Protein AF-0000000085117318 (afdb_homodimer)

Foldseek 3Di:
DPPPPPPPDDPDDDDDDFDVVVQVVCQVQAQFWKWWQFPVGIATAGFPDGDRFWTWGDGDPDIDTGGPVGTPDMDGDD/DPDPPPPPPDPDDDDDDFPVVVQVVCQVQAQFWKWWQFPVGIATAGFPDTDRFWTWGDGDPDIDTGGPVGTPDMDGDD

Structure (mmCIF, N/CA/C/O backbone):
data_AF-0000000085117318-model_v1
#
loop_
_entity.id
_entity.type
_entity.pdbx_description
1 polymer 'Hypothetical conserved protein'
#
loop_
_atom_site.group_PDB
_atom_site.id
_atom_site.type_symbol
_atom_site.label_atom_id
_atom_site.label_alt_id
_atom_site.label_comp_id
_atom_site.label_asym_id
_atom_site.label_entity_id
_atom_site.label_seq_id
_atom_site.pdbx_PDB_ins_code
_atom_site.Cartn_x
_atom_site.Cartn_y
_atom_site.Cartn_z
_atom_site.occupancy
_atom_site.B_iso_or_equiv
_atom_site.auth_seq_id
_atom_site.auth_comp_id
_atom_site.auth_asym_id
_atom_site.auth_atom_id
_atom_site.pdbx_PDB_model_num
ATOM 1 N N . MET A 1 1 ? 18.844 34.125 45.031 1 40.81 1 MET A N 1
ATOM 2 C CA . MET A 1 1 ? 17.516 33.75 44.562 1 40.81 1 MET A CA 1
ATOM 3 C C . MET A 1 1 ? 17.609 32.719 43.438 1 40.81 1 MET A C 1
ATOM 5 O O . MET A 1 1 ? 18.188 33 42.375 1 40.81 1 MET A O 1
ATOM 9 N N . ASN A 1 2 ? 17.594 31.438 43.656 1 54.59 2 ASN A N 1
ATOM 10 C CA . ASN A 1 2 ? 17.625 30.281 42.781 1 54.59 2 ASN A CA 1
ATOM 11 C C . ASN A 1 2 ? 16.438 30.281 41.812 1 54.59 2 ASN A C 1
ATOM 13 O O . ASN A 1 2 ? 15.289 30.203 42.25 1 54.59 2 ASN A O 1
ATOM 17 N N . GLN A 1 3 ? 16.438 30.984 40.75 1 59.19 3 GLN A N 1
ATOM 18 C CA . GLN A 1 3 ? 15.391 30.828 39.75 1 59.19 3 GLN A CA 1
ATOM 19 C C . GLN A 1 3 ? 15.086 29.359 39.5 1 59.19 3 GLN A C 1
ATOM 21 O O . GLN A 1 3 ? 16 28.562 39.281 1 59.19 3 GLN A O 1
ATOM 26 N N . PRO A 1 4 ? 13.836 28.859 39.812 1 60.25 4 PRO A N 1
ATOM 27 C CA . PRO A 1 4 ? 13.492 27.484 39.438 1 60.25 4 PRO A CA 1
ATOM 28 C C . PRO A 1 4 ? 13.656 27.203 37.938 1 60.25 4 PRO A C 1
ATOM 30 O O . PRO A 1 4 ? 13.367 28.078 37.125 1 60.25 4 PRO A O 1
ATOM 33 N N . TYR A 1 5 ? 14.594 26.375 37.562 1 61.94 5 TYR A N 1
ATOM 34 C CA . TYR A 1 5 ? 14.648 25.844 36.219 1 61.94 5 TYR A CA 1
ATOM 35 C C . TYR A 1 5 ? 13.281 25.344 35.75 1 61.94 5 TYR A C 1
ATOM 37 O O . TYR A 1 5 ? 12.727 24.422 36.344 1 61.94 5 TYR A O 1
ATOM 45 N N . ALA A 1 6 ? 12.352 26.156 35.438 1 61.34 6 ALA A N 1
ATOM 46 C CA . ALA A 1 6 ? 11.141 25.688 34.781 1 61.34 6 ALA A CA 1
ATOM 47 C C . ALA A 1 6 ? 11.461 24.625 33.75 1 61.34 6 ALA A C 1
ATOM 49 O O . ALA A 1 6 ? 12.266 24.844 32.844 1 61.34 6 ALA A O 1
ATOM 50 N N . SER A 1 7 ? 11.414 23.344 34.062 1 67.19 7 SER A N 1
ATOM 51 C CA . SER A 1 7 ? 11.5 22.266 33.094 1 67.19 7 SER A CA 1
ATOM 52 C C . SER A 1 7 ? 10.531 22.484 31.938 1 67.19 7 SER A C 1
ATOM 54 O O . SER A 1 7 ? 9.312 22.516 32.156 1 67.19 7 SER A O 1
ATOM 56 N N . HIS A 1 8 ? 10.938 23.25 30.984 1 66.12 8 HIS A N 1
ATOM 57 C CA . HIS A 1 8 ? 10.086 23.406 29.812 1 66.12 8 HIS A CA 1
ATOM 58 C C . HIS A 1 8 ? 9.727 22.062 29.203 1 66.12 8 HIS A C 1
ATOM 60 O O . HIS A 1 8 ? 10.609 21.297 28.812 1 66.12 8 HIS A O 1
ATOM 66 N N . ALA A 1 9 ? 8.727 21.484 29.625 1 73.44 9 ALA A N 1
ATOM 67 C CA . ALA A 1 9 ? 8.234 20.266 28.984 1 73.44 9 ALA A CA 1
ATOM 68 C C . ALA A 1 9 ? 8.141 20.438 27.469 1 73.44 9 ALA A C 1
ATOM 70 O O . ALA A 1 9 ? 7.594 21.438 26.984 1 73.44 9 ALA A O 1
ATOM 71 N N . SER A 1 10 ? 9.055 19.875 26.719 1 75.81 10 SER A N 1
ATOM 72 C CA . SER A 1 10 ? 8.969 19.875 25.266 1 75.81 10 SER A CA 1
ATOM 73 C C . SER A 1 10 ? 7.605 19.375 24.797 1 75.81 10 SER A C 1
ATOM 75 O O . SER A 1 10 ? 7.023 18.469 25.391 1 75.81 10 SER A O 1
ATOM 77 N N . PRO A 1 11 ? 6.988 20.062 24 1 78.75 11 PRO A N 1
ATOM 78 C CA . PRO A 1 11 ? 5.699 19.594 23.469 1 78.75 11 PRO A CA 1
ATOM 79 C C . PRO A 1 11 ? 5.766 18.172 22.922 1 78.75 11 PRO A C 1
ATOM 81 O O . PRO A 1 11 ? 6.84 17.719 22.516 1 78.75 11 PRO A O 1
ATOM 84 N N . PRO A 1 12 ? 4.789 17.406 23.047 1 79.81 12 PRO A N 1
ATOM 85 C CA . PRO A 1 12 ? 4.762 16.047 22.5 1 79.81 12 PRO A CA 1
ATOM 86 C C . PRO A 1 12 ? 5.164 16 21.031 1 79.81 12 PRO A C 1
ATOM 88 O O . PRO A 1 12 ? 4.832 16.922 20.266 1 79.81 12 PRO A O 1
ATOM 91 N N . GLN A 1 13 ? 5.957 15.125 20.609 1 83.88 13 GLN A N 1
ATOM 92 C CA . GLN A 1 13 ? 6.348 14.875 19.219 1 83.88 13 GLN A CA 1
ATOM 93 C C . GLN A 1 13 ? 5.277 14.078 18.484 1 83.88 13 GLN A C 1
ATOM 95 O O . GLN A 1 13 ? 4.773 13.078 19 1 83.88 13 GLN A O 1
ATOM 100 N N . LEU A 1 14 ? 4.785 14.57 17.391 1 87.19 14 LEU A N 1
ATOM 101 C CA . LEU A 1 14 ? 3.873 13.836 16.516 1 87.19 14 LEU A CA 1
ATOM 102 C C . LEU A 1 14 ? 4.633 12.844 15.641 1 87.19 14 LEU A C 1
ATOM 104 O O . LEU A 1 14 ? 5.605 13.219 14.977 1 87.19 14 LEU A O 1
ATOM 108 N N . ILE A 1 15 ? 4.277 11.547 15.734 1 86.44 15 ILE A N 1
ATOM 109 C CA . ILE A 1 15 ? 4.867 10.484 14.93 1 86.44 15 ILE A CA 1
ATOM 110 C C . ILE A 1 15 ? 3.793 9.836 14.062 1 86.44 15 ILE A C 1
ATOM 112 O O . ILE A 1 15 ? 2.688 9.555 14.531 1 86.44 15 ILE A O 1
ATOM 116 N N . ALA A 1 16 ? 4.129 9.766 12.797 1 86.06 16 ALA A N 1
ATOM 117 C CA . ALA A 1 16 ? 3.229 9.07 11.883 1 86.06 16 ALA A CA 1
ATOM 118 C C . ALA A 1 16 ? 3.893 7.824 11.297 1 86.06 16 ALA A C 1
ATOM 120 O O . ALA A 1 16 ? 5.047 7.871 10.867 1 86.06 16 ALA A O 1
ATOM 121 N N . LEU A 1 17 ? 3.154 6.707 11.414 1 88.31 17 LEU A N 1
ATOM 122 C CA . LEU A 1 17 ? 3.592 5.508 10.703 1 88.31 17 LEU A CA 1
ATOM 123 C C . LEU A 1 17 ? 3.252 5.594 9.219 1 88.31 17 LEU A C 1
ATOM 125 O O . LEU A 1 17 ? 2.098 5.836 8.859 1 88.31 17 LEU A O 1
ATOM 129 N N . VAL A 1 18 ? 4.277 5.477 8.492 1 93.94 18 VAL A N 1
ATOM 130 C CA . VAL A 1 18 ? 4.043 5.676 7.062 1 93.94 18 VAL A CA 1
ATOM 131 C C . VAL A 1 18 ? 4.59 4.484 6.277 1 93.94 18 VAL A C 1
ATOM 133 O O . VAL A 1 18 ? 5.449 3.75 6.77 1 93.94 18 VAL A O 1
ATOM 136 N N . ASP A 1 19 ? 3.996 4.254 5.133 1 96.56 19 ASP A N 1
ATOM 137 C CA . ASP A 1 19 ? 4.516 3.381 4.086 1 96.56 19 ASP A CA 1
ATOM 138 C C . ASP A 1 19 ? 5.066 4.195 2.916 1 96.56 19 ASP A C 1
ATOM 140 O O . ASP A 1 19 ? 4.328 4.527 1.984 1 96.56 19 ASP A O 1
ATOM 144 N N . PRO A 1 20 ? 6.379 4.492 3.018 1 96.44 20 PRO A N 1
ATOM 145 C CA . PRO A 1 20 ? 6.898 5.496 2.084 1 96.44 20 PRO A CA 1
ATOM 146 C C . PRO A 1 20 ? 6.809 5.047 0.627 1 96.44 20 PRO A C 1
ATOM 148 O O . PRO A 1 20 ? 6.578 5.875 -0.262 1 96.44 20 PRO A O 1
ATOM 151 N N . TYR A 1 21 ? 7.039 3.816 0.369 1 97.5 21 TYR A N 1
ATOM 152 C CA . TYR A 1 21 ? 7.012 3.363 -1.018 1 97.5 21 TYR A CA 1
ATOM 153 C C . TYR A 1 21 ? 5.582 3.264 -1.53 1 97.5 21 TYR A C 1
ATOM 155 O O . TYR A 1 21 ? 5.316 3.523 -2.707 1 97.5 21 TYR A O 1
ATOM 163 N N . VAL A 1 22 ? 4.633 2.854 -0.671 1 97.94 22 VAL A N 1
ATOM 164 C CA . VAL A 1 22 ? 3.221 2.9 -1.03 1 97.94 22 VAL A CA 1
ATOM 165 C C . VAL A 1 22 ? 2.824 4.332 -1.384 1 97.94 22 VAL A C 1
ATOM 167 O O . VAL A 1 22 ? 2.201 4.574 -2.42 1 97.94 22 VAL A O 1
ATOM 170 N N . TYR A 1 23 ? 3.215 5.215 -0.478 1 97.62 23 TYR A N 1
ATOM 171 C CA . TYR A 1 23 ? 2.938 6.629 -0.703 1 97.62 23 TYR A CA 1
ATOM 172 C C . TYR A 1 23 ? 3.469 7.082 -2.059 1 97.62 23 TYR A C 1
ATOM 174 O O . TYR A 1 23 ? 2.742 7.695 -2.844 1 97.62 23 TYR A O 1
ATOM 182 N N . HIS A 1 24 ? 4.625 6.77 -2.373 1 97.38 24 HIS A N 1
ATOM 183 C CA . HIS A 1 24 ? 5.238 7.152 -3.641 1 97.38 24 HIS A CA 1
ATOM 184 C C . HIS A 1 24 ? 4.531 6.492 -4.816 1 97.38 24 HIS A C 1
ATOM 186 O O . HIS A 1 24 ? 4.258 7.145 -5.828 1 97.38 24 HIS A O 1
ATOM 192 N N . ALA A 1 25 ? 4.227 5.207 -4.703 1 97.81 25 ALA A N 1
ATOM 193 C CA . ALA A 1 25 ? 3.518 4.504 -5.77 1 97.81 25 ALA A CA 1
ATOM 194 C C . ALA A 1 25 ? 2.152 5.133 -6.031 1 97.81 25 ALA A C 1
ATOM 196 O O . ALA A 1 25 ? 1.746 5.289 -7.188 1 97.81 25 ALA A O 1
ATOM 197 N N . PHE A 1 26 ? 1.483 5.492 -4.988 1 98.44 26 PHE A N 1
ATOM 198 C CA . PHE A 1 26 ? 0.127 6.016 -5.109 1 98.44 26 PHE A CA 1
ATOM 199 C C . PHE A 1 26 ? 0.139 7.418 -5.703 1 98.44 26 PHE A C 1
ATOM 201 O O . PHE A 1 26 ? -0.829 7.832 -6.344 1 98.44 26 PHE A O 1
ATOM 208 N N . GLN A 1 27 ? 1.239 8.156 -5.527 1 98.31 27 GLN A N 1
ATOM 209 C CA . GLN A 1 27 ? 1.344 9.477 -6.145 1 98.31 27 GLN A CA 1
ATOM 210 C C . GLN A 1 27 ? 1.205 9.383 -7.66 1 98.31 27 GLN A C 1
ATOM 212 O O . GLN A 1 27 ? 0.661 10.297 -8.297 1 98.31 27 GLN A O 1
ATOM 217 N N . ALA A 1 28 ? 1.655 8.305 -8.227 1 97.12 28 ALA A N 1
ATOM 218 C CA . ALA A 1 28 ? 1.578 8.125 -9.672 1 97.12 28 ALA A CA 1
ATOM 219 C C . ALA A 1 28 ? 0.138 7.891 -10.117 1 97.12 28 ALA A C 1
ATOM 221 O O . ALA A 1 28 ? -0.168 7.965 -11.312 1 97.12 28 ALA A O 1
ATOM 222 N N . LEU A 1 29 ? -0.701 7.641 -9.227 1 97.75 29 LEU A N 1
ATOM 223 C CA . LEU A 1 29 ? -2.09 7.324 -9.547 1 97.75 29 LEU A CA 1
ATOM 224 C C . LEU A 1 29 ? -2.955 8.578 -9.508 1 97.75 29 LEU A C 1
ATOM 226 O O . LEU A 1 29 ? -4.156 8.523 -9.789 1 97.75 29 LEU A O 1
ATOM 230 N N . ASN A 1 30 ? -2.344 9.695 -9.164 1 98.06 30 ASN A N 1
ATOM 231 C CA . ASN A 1 30 ? -3.123 10.93 -9.125 1 98.06 30 ASN A CA 1
ATOM 232 C C . ASN A 1 30 ? -3.857 11.172 -10.445 1 98.06 30 ASN A C 1
ATOM 234 O O . ASN A 1 30 ? -3.258 11.086 -11.516 1 98.06 30 ASN A O 1
ATOM 238 N N . GLY A 1 31 ? -5.105 11.398 -10.328 1 97.81 31 GLY A N 1
ATOM 239 C CA . GLY A 1 31 ? -5.922 11.688 -11.492 1 97.81 31 GLY A CA 1
ATOM 240 C C . GLY A 1 31 ? -6.434 10.438 -12.188 1 97.81 31 GLY A C 1
ATOM 241 O O . GLY A 1 31 ? -7.215 10.523 -13.141 1 97.81 31 GLY A O 1
ATOM 242 N N . LYS A 1 32 ? -6.031 9.281 -11.797 1 98 32 LYS A N 1
ATOM 243 C CA . LYS A 1 32 ? -6.426 8.031 -12.438 1 98 32 LYS A CA 1
ATOM 244 C C . LYS A 1 32 ? -7.613 7.391 -11.727 1 98 32 LYS A C 1
ATOM 246 O O . LYS A 1 32 ? -7.836 7.645 -10.539 1 98 32 LYS A O 1
ATOM 251 N N . GLU A 1 33 ? -8.391 6.602 -12.508 1 98.38 33 GLU A N 1
ATOM 252 C CA . GLU A 1 33 ? -9.469 5.797 -11.953 1 98.38 33 GLU A CA 1
ATOM 253 C C . GLU A 1 33 ? -8.945 4.48 -11.391 1 98.38 33 GLU A C 1
ATOM 255 O O . GLU A 1 33 ? -8.297 3.709 -12.102 1 98.38 33 GLU A O 1
ATOM 260 N N . VAL A 1 34 ? -9.258 4.309 -10.055 1 98.56 34 VAL A N 1
ATOM 261 C CA . VAL A 1 34 ? -8.703 3.139 -9.383 1 98.56 34 VAL A CA 1
ATOM 262 C C . VAL A 1 34 ? -9.797 2.422 -8.602 1 98.56 34 VAL A C 1
ATOM 264 O O . VAL A 1 34 ? -10.891 2.957 -8.422 1 98.56 34 VAL A O 1
ATOM 267 N N . VAL A 1 35 ? -9.508 1.199 -8.227 1 98.5 35 VAL A N 1
ATOM 268 C CA . VAL A 1 35 ? -10.203 0.477 -7.164 1 98.5 35 VAL A CA 1
ATOM 269 C C . VAL A 1 35 ? -9.289 0.327 -5.953 1 98.5 35 VAL A C 1
ATOM 271 O O . VAL A 1 35 ? -8.195 -0.239 -6.055 1 98.5 35 VAL A O 1
ATOM 274 N N . VAL A 1 36 ? -9.727 0.901 -4.871 1 98.69 36 VAL A N 1
ATOM 275 C CA . VAL A 1 36 ? -9.023 0.768 -3.596 1 98.69 36 VAL A CA 1
ATOM 276 C C . VAL A 1 36 ? -9.727 -0.28 -2.73 1 98.69 36 VAL A C 1
ATOM 278 O O . VAL A 1 36 ? -10.875 -0.093 -2.322 1 98.69 36 VAL A O 1
ATOM 281 N N . GLU A 1 37 ? -8.953 -1.346 -2.451 1 98.69 37 GLU A N 1
ATOM 282 C CA . GLU A 1 37 ? -9.453 -2.357 -1.524 1 98.69 37 GLU A CA 1
ATOM 283 C C . GLU A 1 37 ? -9.031 -2.047 -0.09 1 98.69 37 GLU A C 1
ATOM 285 O O . GLU A 1 37 ? -7.844 -1.938 0.203 1 98.69 37 GLU A O 1
ATOM 290 N N . THR A 1 38 ? -9.977 -1.844 0.857 1 98.69 38 THR A N 1
ATOM 291 C CA . THR A 1 38 ? -9.727 -1.639 2.279 1 98.69 38 THR A CA 1
ATOM 292 C C . THR A 1 38 ? -10.117 -2.877 3.082 1 98.69 38 THR A C 1
ATOM 294 O O . THR A 1 38 ? -10.688 -3.82 2.535 1 98.69 38 THR A O 1
ATOM 297 N N . VAL A 1 39 ? -9.883 -2.838 4.34 1 98.06 39 VAL A N 1
ATOM 298 C CA . VAL A 1 39 ? -10.227 -3.961 5.207 1 98.06 39 VAL A CA 1
ATOM 299 C C . VAL A 1 39 ? -11.742 -4.055 5.367 1 98.06 39 VAL A C 1
ATOM 301 O O . VAL A 1 39 ? -12.258 -5.074 5.82 1 98.06 39 VAL A O 1
ATOM 304 N N . ARG A 1 40 ? -12.445 -3.08 4.887 1 97.38 40 ARG A N 1
ATOM 305 C CA . ARG A 1 40 ? -13.891 -3.076 5.059 1 97.38 40 ARG A CA 1
ATOM 306 C C . ARG A 1 40 ? -14.609 -3.213 3.717 1 97.38 40 ARG A C 1
ATOM 308 O O . ARG A 1 40 ? -15.828 -3.387 3.67 1 97.38 40 ARG A O 1
ATOM 315 N N . GLY A 1 41 ? -13.945 -3.104 2.695 1 97.06 41 GLY A N 1
ATOM 316 C CA . GLY A 1 41 ? -14.547 -3.15 1.375 1 97.06 41 GLY A CA 1
ATOM 317 C C . GLY A 1 41 ? -13.805 -2.328 0.344 1 97.06 41 GLY A C 1
ATOM 318 O O . GLY A 1 41 ? -12.742 -1.771 0.637 1 97.06 41 GLY A O 1
ATOM 319 N N . SER A 1 42 ? -14.375 -2.246 -0.829 1 97.69 42 SER A N 1
ATOM 320 C CA . SER A 1 42 ? -13.703 -1.577 -1.936 1 97.69 42 SER A CA 1
ATOM 321 C C . SER A 1 42 ? -14.359 -0.238 -2.258 1 97.69 42 SER A C 1
ATOM 323 O O . SER A 1 42 ? -15.562 -0.072 -2.072 1 97.69 42 SER A O 1
ATOM 325 N N . ILE A 1 43 ? -13.578 0.684 -2.721 1 97.88 43 ILE A N 1
ATOM 326 C CA . ILE A 1 43 ? -14.016 1.982 -3.223 1 97.88 43 ILE A CA 1
ATOM 327 C C . ILE A 1 43 ? -13.445 2.215 -4.621 1 97.88 43 ILE A C 1
ATOM 329 O O . ILE A 1 43 ? -12.242 2.084 -4.832 1 97.88 43 ILE A O 1
ATOM 333 N N . GLN A 1 44 ? -14.336 2.467 -5.559 1 98 44 GLN A N 1
ATOM 334 C CA . GLN A 1 44 ? -13.914 2.795 -6.914 1 98 44 GLN A CA 1
ATOM 335 C C . GLN A 1 44 ? -14.094 4.281 -7.203 1 98 44 GLN A C 1
ATOM 337 O O . GLN A 1 44 ? -15.156 4.848 -6.941 1 98 44 GLN A O 1
ATOM 342 N N . GLY A 1 45 ? -13.008 4.828 -7.648 1 98.38 45 GLY A N 1
ATOM 343 C CA . GLY A 1 45 ? -13.086 6.246 -7.953 1 98.38 45 GLY A CA 1
ATOM 344 C C . GLY A 1 45 ? -11.766 6.828 -8.43 1 98.38 45 GLY A C 1
ATOM 345 O O . GLY A 1 45 ? -10.836 6.086 -8.742 1 98.38 45 GLY A O 1
ATOM 346 N N . THR A 1 46 ? -11.68 8.156 -8.547 1 98.56 46 THR A N 1
ATOM 347 C CA . THR A 1 46 ? -10.508 8.867 -9.047 1 98.56 46 THR A CA 1
ATOM 348 C C . THR A 1 46 ? -9.633 9.336 -7.887 1 98.56 46 THR A C 1
ATOM 350 O O . THR A 1 46 ? -10.133 9.883 -6.902 1 98.56 46 THR A O 1
ATOM 353 N N . VAL A 1 47 ? -8.328 9.086 -8.008 1 98.69 47 VAL A N 1
ATOM 354 C CA . VAL A 1 47 ? -7.395 9.617 -7.02 1 98.69 47 VAL A CA 1
ATOM 355 C C . VAL A 1 47 ? -7.285 11.133 -7.172 1 98.69 47 VAL A C 1
ATOM 357 O O . VAL A 1 47 ? -6.926 11.633 -8.242 1 98.69 47 VAL A O 1
ATOM 360 N N . ARG A 1 48 ? -7.539 11.82 -6.117 1 98.62 48 ARG A N 1
ATOM 361 C CA . ARG A 1 48 ? -7.504 13.281 -6.148 1 98.62 48 ARG A CA 1
ATOM 362 C C . ARG A 1 48 ? -6.234 13.812 -5.496 1 98.62 48 ARG A C 1
ATOM 364 O O . ARG A 1 48 ? -5.719 14.859 -5.895 1 98.62 48 ARG A O 1
ATOM 371 N N . ASP A 1 49 ? -5.883 13.109 -4.426 1 98.5 49 ASP A N 1
ATOM 372 C CA . ASP A 1 49 ? -4.695 13.516 -3.68 1 98.5 49 ASP A CA 1
ATOM 373 C C . ASP A 1 49 ? -4.125 12.344 -2.879 1 98.5 49 ASP A C 1
ATOM 375 O O . ASP A 1 49 ? -4.852 11.414 -2.533 1 98.5 49 ASP A O 1
ATOM 379 N N . VAL A 1 50 ? -2.828 12.453 -2.619 1 98.5 50 VAL A N 1
ATOM 380 C CA . VAL A 1 50 ? -2.146 11.461 -1.799 1 98.5 50 VAL A CA 1
ATOM 381 C C . VAL A 1 50 ? -1.237 12.156 -0.789 1 98.5 50 VAL A C 1
ATOM 383 O O . VAL A 1 50 ? -0.447 13.031 -1.154 1 98.5 50 VAL A O 1
ATOM 386 N N . LYS A 1 51 ? -1.431 11.836 0.482 1 96.81 51 LYS A N 1
ATOM 387 C CA . LYS A 1 51 ? -0.556 12.234 1.579 1 96.81 51 LYS A CA 1
ATOM 388 C C . LYS A 1 51 ? 0.164 11.031 2.18 1 96.81 51 LYS A C 1
ATOM 390 O O . LYS A 1 51 ? -0.179 9.883 1.882 1 96.81 51 LYS A O 1
ATOM 395 N N . PRO A 1 52 ? 1.105 11.258 2.971 1 95.5 52 PRO A N 1
ATOM 396 C CA . PRO A 1 52 ? 1.896 10.133 3.484 1 95.5 52 PRO A CA 1
ATOM 397 C C . PRO A 1 52 ? 1.051 9.117 4.246 1 95.5 52 PRO A C 1
ATOM 399 O O . PRO A 1 52 ? 1.433 7.953 4.355 1 95.5 52 PRO A O 1
ATOM 402 N N . ASP A 1 53 ? -0.095 9.562 4.758 1 95.25 53 ASP A N 1
ATOM 403 C CA . ASP A 1 53 ? -0.814 8.641 5.629 1 95.25 53 ASP A CA 1
ATOM 404 C C . ASP A 1 53 ? -2.219 8.367 5.094 1 95.25 53 ASP A C 1
ATOM 406 O O . ASP A 1 53 ? -2.939 7.523 5.637 1 95.25 53 ASP A O 1
ATOM 410 N N . HIS A 1 54 ? -2.621 9.023 4.031 1 97.44 54 HIS A N 1
ATOM 411 C CA . HIS A 1 54 ? -3.949 8.742 3.504 1 97.44 54 HIS A CA 1
ATOM 412 C C . HIS A 1 54 ? -4.027 9.047 2.012 1 97.44 54 HIS A C 1
ATOM 414 O O . HIS A 1 54 ? -3.117 9.664 1.452 1 97.44 54 HIS A O 1
ATOM 420 N N . ILE A 1 55 ? -5.051 8.562 1.366 1 98.62 55 ILE A N 1
ATOM 421 C CA . ILE A 1 55 ? -5.367 8.812 -0.037 1 98.62 55 ILE A CA 1
ATOM 422 C C . ILE A 1 55 ? -6.781 9.375 -0.157 1 98.62 55 ILE A C 1
ATOM 424 O O . ILE A 1 55 ? -7.68 8.977 0.589 1 98.62 55 ILE A O 1
ATOM 428 N N . VAL A 1 56 ? -6.926 10.344 -1.01 1 98.88 56 VAL A N 1
ATOM 429 C CA . VAL A 1 56 ? -8.219 10.992 -1.227 1 98.88 56 VAL A CA 1
ATOM 430 C C . VAL A 1 56 ? -8.82 10.508 -2.541 1 98.88 56 VAL A C 1
ATOM 432 O O . VAL A 1 56 ? -8.203 10.625 -3.6 1 98.88 56 VAL A O 1
ATOM 435 N N . ILE A 1 57 ? -10.016 9.953 -2.475 1 98.75 57 ILE A N 1
ATOM 436 C CA . ILE A 1 57 ? -10.711 9.367 -3.619 1 98.75 57 ILE A CA 1
ATOM 437 C C . ILE A 1 57 ? -12.039 10.094 -3.836 1 98.75 57 ILE A C 1
ATOM 439 O O . ILE A 1 57 ? -12.797 10.305 -2.887 1 98.75 57 ILE A O 1
ATOM 443 N N . SER A 1 58 ? -12.234 10.523 -4.98 1 98.38 58 SER A N 1
ATOM 444 C CA . SER A 1 58 ? -13.555 10.984 -5.383 1 98.38 58 SER A CA 1
ATOM 445 C C . SER A 1 58 ? -14.352 9.867 -6.039 1 98.38 58 SER A C 1
ATOM 447 O O . SER A 1 58 ? -13.945 9.328 -7.074 1 98.38 58 SER A O 1
ATOM 449 N N . ALA A 1 59 ? -15.438 9.398 -5.461 1 96.81 59 ALA A N 1
ATOM 450 C CA . ALA A 1 59 ? -16.312 8.336 -5.945 1 96.81 59 ALA A CA 1
ATOM 451 C C . ALA A 1 59 ? -17.766 8.773 -5.949 1 96.81 59 ALA A C 1
ATOM 453 O O . ALA A 1 59 ? -18.359 8.961 -4.887 1 96.81 59 ALA A O 1
ATOM 454 N N . HIS A 1 60 ? -18.219 8.828 -7.234 1 89.69 60 HIS A N 1
ATOM 455 C CA . HIS A 1 60 ? -19.578 9.289 -7.395 1 89.69 60 HIS A CA 1
ATOM 456 C C . HIS A 1 60 ? -19.781 10.648 -6.734 1 89.69 60 HIS A C 1
ATOM 458 O O . HIS A 1 60 ? -19.109 11.617 -7.074 1 89.69 60 HIS A O 1
ATOM 464 N N . GLN A 1 61 ? -20.594 10.797 -5.809 1 91.12 61 GLN A N 1
ATOM 465 C CA . GLN A 1 61 ? -20.906 12.086 -5.215 1 91.12 61 GLN A CA 1
ATOM 466 C C . GLN A 1 61 ? -20.312 12.211 -3.811 1 91.12 61 GLN A C 1
ATOM 468 O O . GLN A 1 61 ? -20.891 12.891 -2.955 1 91.12 61 GLN A O 1
ATOM 473 N N . ALA A 1 62 ? -19.25 11.453 -3.623 1 97.56 62 ALA A N 1
ATOM 474 C CA . ALA A 1 62 ? -18.625 11.523 -2.303 1 97.56 62 ALA A CA 1
ATOM 475 C C . ALA A 1 62 ? -17.109 11.547 -2.414 1 97.56 62 ALA A C 1
ATOM 477 O O . ALA A 1 62 ? -16.547 11.055 -3.395 1 97.56 62 ALA A O 1
ATOM 478 N N . VAL A 1 63 ? -16.516 12.227 -1.415 1 98.38 63 VAL A N 1
ATOM 479 C CA . VAL A 1 63 ? -15.062 12.242 -1.287 1 98.38 63 VAL A CA 1
ATOM 480 C C . VAL A 1 63 ? -14.641 11.406 -0.078 1 98.38 63 VAL A C 1
ATOM 482 O O . VAL A 1 63 ? -15.172 11.586 1.021 1 98.38 63 VAL A O 1
ATOM 485 N N . TYR A 1 64 ? -13.711 10.578 -0.212 1 98.44 64 TYR A N 1
ATOM 486 C CA . TYR A 1 64 ? -13.227 9.68 0.832 1 98.44 64 TYR A CA 1
ATOM 487 C C . TYR A 1 64 ? -11.781 9.992 1.198 1 98.44 64 TYR A C 1
ATOM 489 O O . TYR A 1 64 ? -10.938 10.195 0.318 1 98.44 64 TYR A O 1
ATOM 497 N N . TYR A 1 65 ? -11.523 10.117 2.449 1 98.5 65 TYR A N 1
ATOM 498 C CA . TYR A 1 65 ? -10.172 10.117 2.998 1 98.5 65 TYR A CA 1
ATOM 499 C C . TYR A 1 65 ? -9.836 8.773 3.619 1 98.5 65 TYR A C 1
ATOM 501 O O . TYR A 1 65 ? -10.336 8.43 4.695 1 98.5 65 TYR A O 1
ATOM 509 N N . ILE A 1 66 ? -8.992 8.008 2.908 1 98.56 66 ILE A N 1
ATOM 510 C CA . ILE A 1 66 ? -8.711 6.633 3.301 1 98.56 66 ILE A CA 1
ATOM 511 C C . ILE A 1 66 ? -7.324 6.547 3.93 1 98.56 66 ILE A C 1
ATOM 513 O O . ILE A 1 66 ? -6.324 6.891 3.295 1 98.56 66 ILE A O 1
ATOM 517 N N . ARG A 1 67 ? -7.305 6.129 5.148 1 97.81 67 ARG A N 1
ATOM 518 C CA . ARG A 1 67 ? -6.012 5.883 5.781 1 97.81 67 ARG A CA 1
ATOM 519 C C . ARG A 1 67 ? -5.234 4.801 5.035 1 97.81 67 ARG A C 1
ATOM 521 O O . ARG A 1 67 ? -5.762 3.715 4.789 1 97.81 67 ARG A O 1
ATOM 528 N N . LEU A 1 68 ? -4.023 5.082 4.676 1 97.44 68 LEU A N 1
ATOM 529 C CA . LEU A 1 68 ? -3.207 4.117 3.947 1 97.44 68 LEU A CA 1
ATOM 530 C C . LEU A 1 68 ? -3.039 2.832 4.754 1 97.44 68 LEU A C 1
ATOM 532 O O . LEU A 1 68 ? -2.998 1.739 4.184 1 97.44 68 LEU A O 1
ATOM 536 N N . ALA A 1 69 ? -3.021 2.98 6.023 1 96.38 69 ALA A N 1
ATOM 537 C CA . ALA A 1 69 ? -2.84 1.826 6.902 1 96.38 69 ALA A CA 1
ATOM 538 C C . ALA A 1 69 ? -4.008 0.851 6.773 1 96.38 69 ALA A C 1
ATOM 540 O O . ALA A 1 69 ? -3.912 -0.3 7.207 1 96.38 69 ALA A O 1
ATOM 541 N N . GLN A 1 70 ? -5.148 1.305 6.234 1 97.69 70 GLN A N 1
ATOM 542 C CA . GLN A 1 70 ? -6.336 0.467 6.102 1 97.69 70 GLN A CA 1
ATOM 543 C C . GLN A 1 70 ? -6.484 -0.0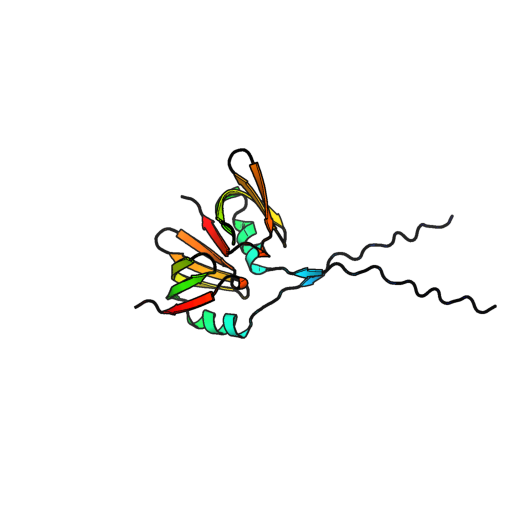56 4.676 1 97.69 70 GLN A C 1
ATOM 545 O O . GLN A 1 70 ? -7.422 -0.793 4.375 1 97.69 70 GLN A O 1
ATOM 550 N N . VAL A 1 71 ? -5.609 0.307 3.758 1 98.56 71 VAL A N 1
ATOM 551 C CA . VAL A 1 71 ? -5.629 -0.168 2.379 1 98.56 71 VAL A CA 1
ATOM 552 C C . VAL A 1 71 ? -5.027 -1.569 2.307 1 98.56 71 VAL A C 1
ATOM 554 O O . VAL A 1 71 ? -3.953 -1.819 2.861 1 98.56 71 VAL A O 1
ATOM 557 N N . VAL A 1 72 ? -5.738 -2.426 1.643 1 98.75 72 VAL A N 1
ATOM 558 C CA . VAL A 1 72 ? -5.227 -3.764 1.356 1 98.75 72 VAL A CA 1
ATOM 559 C C . VAL A 1 72 ? -4.453 -3.75 0.04 1 98.75 72 VAL A C 1
ATOM 561 O O . VAL A 1 72 ? -3.293 -4.168 -0.008 1 98.75 72 VAL A O 1
ATOM 564 N N . SER A 1 73 ? -5.082 -3.221 -0.988 1 98.69 73 SER A N 1
ATOM 565 C CA . SER A 1 73 ? -4.465 -3.123 -2.307 1 98.69 73 SER A CA 1
ATOM 566 C C . SER A 1 73 ? -5.109 -2.023 -3.143 1 98.69 73 SER A C 1
ATOM 568 O O . SER A 1 73 ? -6.18 -1.518 -2.791 1 98.69 73 SER A O 1
ATOM 570 N N . VAL A 1 74 ? -4.438 -1.662 -4.23 1 98.81 74 VAL A N 1
ATOM 571 C CA . VAL A 1 74 ? -4.977 -0.746 -5.23 1 98.81 74 VAL A CA 1
ATOM 572 C C . VAL A 1 74 ? -4.691 -1.287 -6.633 1 98.81 74 VAL A C 1
ATOM 574 O O . VAL A 1 74 ? -3.621 -1.841 -6.883 1 98.81 74 VAL A O 1
ATOM 577 N N . ARG A 1 75 ? -5.695 -1.071 -7.523 1 98.38 75 ARG A N 1
ATOM 578 C CA . ARG A 1 75 ? -5.508 -1.366 -8.938 1 98.38 75 ARG A CA 1
ATOM 579 C C . ARG A 1 75 ? -6.195 -0.322 -9.812 1 98.38 75 ARG A C 1
ATOM 581 O O . ARG A 1 75 ? -7.129 0.349 -9.367 1 98.38 75 ARG A O 1
ATOM 588 N N . LEU A 1 76 ? -5.629 -0.208 -11.047 1 97 76 LEU A N 1
ATOM 589 C CA . LEU A 1 76 ? -6.309 0.649 -12.016 1 97 76 LEU A CA 1
ATOM 590 C C . LEU A 1 76 ? -7.652 0.055 -12.414 1 97 76 LEU A C 1
ATOM 592 O O . LEU A 1 76 ? -7.789 -1.165 -12.523 1 97 76 LEU A O 1
ATOM 596 N N . SER A 1 77 ? -8.609 1.01 -12.523 1 92.44 77 SER A N 1
ATOM 597 C CA . SER A 1 77 ? -9.93 0.582 -12.977 1 92.44 77 SER A CA 1
ATOM 598 C C . SER A 1 77 ? -10.047 0.646 -14.5 1 92.44 77 SER A C 1
ATOM 600 O O . SER A 1 77 ? -9.508 1.561 -15.125 1 92.44 77 SER A O 1
ATOM 602 N N . ASN A 1 78 ? -10.289 -0.421 -15.273 1 75.25 78 ASN A N 1
ATOM 603 C CA . ASN A 1 78 ? -10.547 -0.414 -16.703 1 75.25 78 ASN A CA 1
ATOM 604 C C . ASN A 1 78 ? -11.906 0.212 -17.031 1 75.25 78 ASN A C 1
ATOM 606 O O . ASN A 1 78 ? -12.828 0.155 -16.203 1 75.25 78 ASN A O 1
ATOM 610 N N . MET B 1 1 ? 8.688 44.281 25.312 1 40.81 1 MET B N 1
ATOM 611 C CA . MET B 1 1 ? 7.914 43.562 24.297 1 40.81 1 MET B CA 1
ATOM 612 C C . MET B 1 1 ? 8.18 42.062 24.375 1 40.81 1 MET B C 1
ATOM 614 O O . MET B 1 1 ? 9.305 41.625 24.156 1 40.81 1 MET B O 1
ATOM 618 N N . ASN B 1 2 ? 7.48 41.219 25.156 1 49.5 2 ASN B N 1
ATOM 619 C CA . ASN B 1 2 ? 7.547 39.781 25.375 1 49.5 2 ASN B CA 1
ATOM 620 C C . ASN B 1 2 ? 7.301 39.031 24.078 1 49.5 2 ASN B C 1
ATOM 622 O O . ASN B 1 2 ? 6.227 39.125 23.484 1 49.5 2 ASN B O 1
ATOM 626 N N . GLN B 1 3 ? 8.242 38.875 23.25 1 55.56 3 GLN B N 1
ATOM 627 C CA . 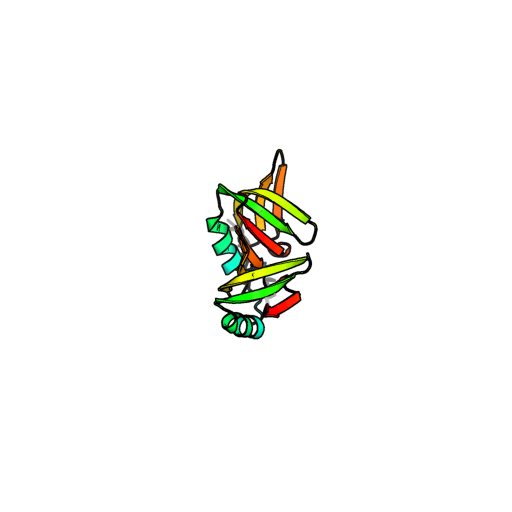GLN B 1 3 ? 8.078 38 22.094 1 55.56 3 GLN B CA 1
ATOM 628 C C . GLN B 1 3 ? 7.406 36.688 22.484 1 55.56 3 GLN B C 1
ATOM 630 O O . GLN B 1 3 ? 7.832 36.031 23.422 1 55.56 3 GLN B O 1
ATOM 635 N N . PRO B 1 4 ? 6.148 36.438 22.125 1 56.81 4 PRO B N 1
ATOM 636 C CA . PRO B 1 4 ? 5.551 35.125 22.375 1 56.81 4 PRO B CA 1
ATOM 637 C C . PRO B 1 4 ? 6.441 33.969 21.906 1 56.81 4 PRO B C 1
ATOM 639 O O . PRO B 1 4 ? 7.039 34.031 20.828 1 56.81 4 PRO B O 1
ATOM 642 N N . TYR B 1 5 ? 7.055 33.219 22.703 1 59.62 5 TYR B N 1
ATOM 643 C CA . TYR B 1 5 ? 7.672 31.922 22.422 1 59.62 5 TYR B CA 1
ATOM 644 C C . TYR B 1 5 ? 6.734 31.047 21.594 1 59.62 5 TYR B C 1
ATOM 646 O O . TYR B 1 5 ? 5.789 30.469 22.141 1 59.62 5 TYR B O 1
ATOM 654 N N . ALA B 1 6 ? 6.391 31.484 20.375 1 58.88 6 ALA B N 1
ATOM 655 C CA . ALA B 1 6 ? 5.664 30.547 19.516 1 58.88 6 ALA B CA 1
ATOM 656 C C . ALA B 1 6 ? 6.172 29.125 19.703 1 58.88 6 ALA B C 1
ATOM 658 O O . ALA B 1 6 ? 7.363 28.859 19.547 1 58.88 6 ALA B O 1
ATOM 659 N N . SER B 1 7 ? 5.637 28.312 20.562 1 65.44 7 SER B N 1
ATOM 660 C CA . SER B 1 7 ? 5.941 26.891 20.656 1 65.44 7 SER B CA 1
ATOM 661 C C . SER B 1 7 ? 5.93 26.219 19.281 1 65.44 7 SER B C 1
ATOM 663 O O . SER B 1 7 ? 4.887 26.141 18.641 1 65.44 7 SER B O 1
ATOM 665 N N . HIS B 1 8 ? 6.957 26.406 18.594 1 62.59 8 HIS B N 1
ATOM 666 C CA . HIS B 1 8 ? 7.078 25.797 17.266 1 62.59 8 HIS B CA 1
ATOM 667 C C . HIS B 1 8 ? 6.797 24.297 17.328 1 62.59 8 HIS B C 1
ATOM 669 O O . HIS B 1 8 ? 7.496 23.562 18.031 1 62.59 8 HIS B O 1
ATOM 675 N N . ALA B 1 9 ? 5.59 23.969 17.266 1 72.56 9 ALA B N 1
ATOM 676 C CA . ALA B 1 9 ? 5.301 22.547 17.172 1 72.56 9 ALA B CA 1
ATOM 677 C C . ALA B 1 9 ? 6.25 21.859 16.203 1 72.56 9 ALA B C 1
ATOM 679 O O . ALA B 1 9 ? 6.535 22.375 15.117 1 72.56 9 ALA B O 1
ATOM 680 N N . SER B 1 10 ? 7.051 21.031 16.688 1 79.94 10 SER B N 1
ATOM 681 C CA . SER B 1 10 ? 7.949 20.25 15.844 1 79.94 10 SER B CA 1
ATOM 682 C C . SER B 1 10 ? 7.18 19.484 14.766 1 79.94 10 SER B C 1
ATOM 684 O O . SER B 1 10 ? 6.09 18.969 15.023 1 79.94 10 SER B O 1
ATOM 686 N N . PRO B 1 11 ? 7.562 19.609 13.539 1 81.94 11 PRO B N 1
ATOM 687 C CA . PRO B 1 11 ? 6.934 18.859 12.461 1 81.94 11 PRO B CA 1
ATOM 688 C C . PRO B 1 11 ? 6.824 17.359 12.773 1 81.94 11 PRO B C 1
ATOM 690 O O . PRO B 1 11 ? 7.633 16.828 13.539 1 81.94 11 PRO B O 1
ATOM 693 N N . PRO B 1 12 ? 5.777 16.766 12.383 1 84.5 12 PRO B N 1
ATOM 694 C CA . PRO B 1 12 ? 5.645 15.32 12.617 1 84.5 12 PRO B CA 1
ATOM 695 C C . PRO B 1 12 ? 6.844 14.531 12.094 1 84.5 12 PRO B C 1
ATOM 697 O O . PRO B 1 12 ? 7.41 14.867 11.055 1 84.5 12 PRO B O 1
ATOM 700 N N . GLN B 1 13 ? 7.227 13.656 12.859 1 89.62 13 GLN B N 1
ATOM 701 C CA . GLN B 1 13 ? 8.227 12.688 12.422 1 89.62 13 GLN B CA 1
ATOM 702 C C . GLN B 1 13 ? 7.574 11.492 11.734 1 89.62 13 GLN B C 1
ATOM 704 O O . GLN B 1 13 ? 6.609 10.93 12.25 1 89.62 13 GLN B O 1
ATOM 709 N N . LEU B 1 14 ? 7.973 11.211 10.547 1 89 14 LEU B N 1
ATOM 710 C CA . LEU B 1 14 ? 7.488 10.047 9.805 1 89 14 LEU B CA 1
ATOM 711 C 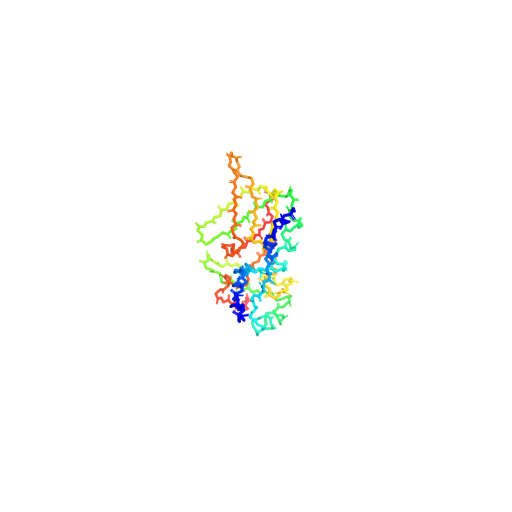C . LEU B 1 14 ? 8.398 8.844 10.031 1 89 14 LEU B C 1
ATOM 713 O O . LEU B 1 14 ? 9.617 8.945 9.852 1 89 14 LEU B O 1
ATOM 717 N N . ILE B 1 15 ? 7.719 7.781 10.5 1 91.25 15 ILE B N 1
ATOM 718 C CA . ILE B 1 15 ? 8.484 6.547 10.68 1 91.25 15 ILE B CA 1
ATOM 719 C C . ILE B 1 15 ? 7.867 5.434 9.836 1 91.25 15 ILE B C 1
ATOM 721 O O . ILE B 1 15 ? 6.652 5.414 9.609 1 91.25 15 ILE B O 1
ATOM 725 N N . ALA B 1 16 ? 8.719 4.52 9.391 1 92.19 16 ALA B N 1
ATOM 726 C CA . ALA B 1 16 ? 8.266 3.344 8.648 1 92.19 16 ALA B CA 1
ATOM 727 C C . ALA B 1 16 ? 8.523 2.064 9.438 1 92.19 16 ALA B C 1
ATOM 729 O O . ALA B 1 16 ? 9.602 1.879 10 1 92.19 16 ALA B O 1
ATOM 730 N N . LEU B 1 17 ? 7.461 1.296 9.516 1 90.88 17 LEU B N 1
ATOM 731 C CA . LEU B 1 17 ? 7.629 -0.049 10.055 1 90.88 17 LEU B CA 1
ATOM 732 C C . LEU B 1 17 ? 7.809 -1.066 8.93 1 90.88 17 LEU B C 1
ATOM 734 O O . LEU B 1 17 ? 7.059 -1.056 7.953 1 90.88 17 LEU B O 1
ATOM 738 N N . VAL B 1 18 ? 8.836 -1.843 9.016 1 93.38 18 VAL B N 1
ATOM 739 C CA . VAL B 1 18 ? 9.141 -2.801 7.957 1 93.38 18 VAL B CA 1
ATOM 740 C C . VAL B 1 18 ? 9.289 -4.199 8.555 1 93.38 18 VAL B C 1
ATOM 742 O O . VAL B 1 18 ? 9.648 -4.344 9.727 1 93.38 18 VAL B O 1
ATOM 745 N N . ASP B 1 19 ? 8.906 -5.262 7.82 1 96.38 19 ASP B N 1
ATOM 746 C CA . ASP B 1 19 ? 9.227 -6.668 8.062 1 96.38 19 ASP B CA 1
ATOM 747 C C . ASP B 1 19 ? 10.406 -7.121 7.199 1 96.38 19 ASP B C 1
ATOM 749 O O . ASP B 1 19 ? 10.211 -7.691 6.125 1 96.38 19 ASP B O 1
ATOM 753 N N . PRO B 1 20 ? 11.602 -6.855 7.676 1 96.25 20 PRO B N 1
ATOM 754 C CA . PRO B 1 20 ? 12.758 -7.004 6.785 1 96.25 20 PRO B CA 1
ATOM 755 C C . PRO B 1 20 ? 12.906 -8.422 6.234 1 96.25 20 PRO B C 1
ATOM 757 O O . PRO B 1 20 ? 13.312 -8.602 5.086 1 96.25 20 PRO B O 1
ATOM 760 N N . TYR B 1 21 ? 12.594 -9.344 7.008 1 97.5 21 TYR B N 1
ATOM 761 C CA . TYR B 1 21 ? 12.773 -10.711 6.535 1 97.5 21 TYR B CA 1
ATOM 762 C C . TYR B 1 21 ? 11.664 -11.102 5.57 1 97.5 21 TYR B C 1
ATOM 764 O O . TYR B 1 21 ? 11.891 -11.891 4.645 1 97.5 21 TYR B O 1
ATO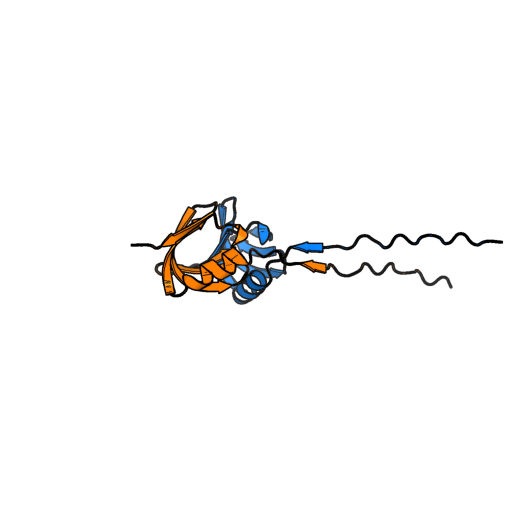M 772 N N . VAL B 1 22 ? 10.445 -10.633 5.746 1 98.06 22 VAL B N 1
ATOM 773 C CA . VAL B 1 22 ? 9.375 -10.82 4.773 1 98.06 22 VAL B CA 1
ATOM 774 C C . VAL B 1 22 ? 9.766 -10.188 3.441 1 98.06 22 VAL B C 1
ATOM 776 O O . VAL B 1 22 ? 9.656 -10.82 2.389 1 98.06 22 VAL B O 1
ATOM 779 N N . TYR B 1 23 ? 10.203 -8.953 3.605 1 97.88 23 TYR B N 1
ATOM 780 C CA . TYR B 1 23 ? 10.656 -8.242 2.416 1 97.88 23 TYR B CA 1
ATOM 781 C C . TYR B 1 23 ? 11.719 -9.039 1.666 1 97.88 23 TYR B C 1
ATOM 783 O O . TYR B 1 23 ? 11.602 -9.258 0.458 1 97.88 23 TYR B O 1
ATOM 791 N N . HIS B 1 24 ? 12.68 -9.461 2.301 1 97.75 24 HIS B N 1
ATOM 792 C CA . HIS B 1 24 ? 13.758 -10.234 1.697 1 97.75 24 HIS B CA 1
ATOM 793 C C . HIS B 1 24 ? 13.234 -11.531 1.089 1 97.75 24 HIS B C 1
ATOM 795 O O . HIS B 1 24 ? 13.602 -11.891 -0.032 1 97.75 24 HIS B O 1
ATOM 801 N N . ALA B 1 25 ? 12.414 -12.281 1.83 1 98.06 25 ALA B N 1
ATOM 802 C CA . ALA B 1 25 ? 11.844 -13.523 1.324 1 98.06 25 ALA B CA 1
ATOM 803 C C . ALA B 1 25 ? 11.039 -13.281 0.047 1 98.06 25 ALA B C 1
ATOM 805 O O . ALA B 1 25 ? 11.125 -14.062 -0.904 1 98.06 25 ALA B O 1
ATOM 806 N N . PHE B 1 26 ? 10.289 -12.242 -0.028 1 98.44 26 PHE B N 1
ATOM 807 C CA . PHE B 1 26 ? 9.414 -11.961 -1.164 1 98.44 26 PHE B CA 1
ATOM 808 C C . PHE B 1 26 ? 10.234 -11.578 -2.391 1 98.44 26 PHE B C 1
ATOM 810 O O . PHE B 1 26 ? 9.805 -11.797 -3.523 1 98.44 26 PHE B O 1
ATOM 817 N N . GLN B 1 27 ? 11.398 -11.008 -2.211 1 98.38 27 GLN B N 1
ATOM 818 C CA . GLN B 1 27 ? 12.266 -10.664 -3.334 1 98.38 27 GLN B CA 1
ATOM 819 C C . GLN B 1 27 ? 12.602 -11.898 -4.164 1 98.38 27 GLN B C 1
ATOM 821 O O . GLN B 1 27 ? 12.75 -11.812 -5.387 1 98.38 27 GLN B O 1
ATOM 826 N N . ALA B 1 28 ? 12.648 -13.023 -3.461 1 97.88 28 ALA B N 1
ATOM 827 C CA . ALA B 1 28 ? 12.969 -14.266 -4.164 1 97.88 28 ALA B CA 1
ATOM 828 C C . ALA B 1 28 ? 11.812 -14.703 -5.062 1 97.88 28 ALA B C 1
ATOM 830 O O . ALA B 1 28 ? 11.984 -15.57 -5.922 1 97.88 28 ALA B O 1
ATOM 831 N N . LEU B 1 29 ? 10.703 -14.125 -4.871 1 98.19 29 LEU B N 1
ATOM 832 C CA . LEU B 1 29 ? 9.508 -14.516 -5.617 1 98.19 29 LEU B CA 1
ATOM 833 C C . LEU B 1 29 ? 9.367 -13.68 -6.883 1 98.19 29 LEU B C 1
ATOM 835 O O . LEU B 1 29 ? 8.461 -13.906 -7.688 1 98.19 29 LEU B O 1
ATOM 839 N N . ASN B 1 30 ? 10.219 -12.672 -7.109 1 98.25 30 ASN B N 1
AT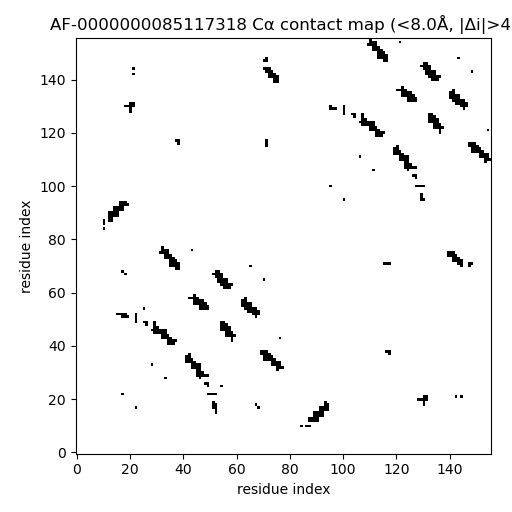OM 840 C CA . ASN B 1 30 ? 10.125 -11.836 -8.305 1 98.25 30 ASN B CA 1
ATOM 841 C C . ASN B 1 30 ? 10.078 -12.68 -9.578 1 98.25 30 ASN B C 1
ATOM 843 O O . ASN B 1 30 ? 10.914 -13.57 -9.766 1 98.25 30 ASN B O 1
ATOM 847 N N . GLY B 1 31 ? 9.125 -12.438 -10.367 1 97.94 31 GLY B N 1
ATOM 848 C CA . GLY B 1 31 ? 8.977 -13.141 -11.633 1 97.94 31 GLY B CA 1
ATOM 849 C C . GLY B 1 31 ? 8.227 -14.453 -11.508 1 97.94 31 GLY B C 1
ATOM 850 O O . GLY B 1 31 ? 7.934 -15.102 -12.516 1 97.94 31 GLY B O 1
ATOM 851 N N . LYS B 1 32 ? 7.867 -14.898 -10.359 1 98.25 32 LYS B N 1
ATOM 852 C CA . LYS B 1 32 ? 7.199 -16.172 -10.148 1 98.25 32 LYS B CA 1
ATOM 853 C C . LYS B 1 32 ? 5.688 -16 -10.055 1 98.25 32 LYS B C 1
ATOM 855 O O . LYS B 1 32 ? 5.203 -14.93 -9.688 1 98.25 32 LYS B O 1
ATOM 860 N N . GLU B 1 33 ? 4.988 -17.062 -10.445 1 98.56 33 GLU B N 1
ATOM 861 C CA . GLU B 1 33 ? 3.543 -17.141 -10.258 1 98.56 33 GLU B CA 1
ATOM 862 C C . GLU B 1 33 ? 3.186 -17.547 -8.836 1 98.56 33 GLU B C 1
ATOM 864 O O . GLU B 1 33 ? 3.645 -18.578 -8.344 1 98.56 33 GLU B O 1
ATOM 869 N N . VAL B 1 34 ? 2.34 -16.641 -8.164 1 98.75 34 VAL B N 1
ATOM 870 C CA . VAL B 1 34 ? 2.045 -16.891 -6.754 1 98.75 34 VAL B CA 1
ATOM 871 C C . VAL B 1 34 ? 0.553 -16.688 -6.496 1 98.75 34 VAL B C 1
ATOM 873 O O . VAL B 1 34 ? -0.17 -16.188 -7.359 1 98.75 34 VAL B O 1
ATOM 876 N N . VAL B 1 35 ? 0.133 -17.188 -5.348 1 98.75 35 VAL B N 1
ATOM 877 C CA . VAL B 1 35 ? -1.126 -16.797 -4.719 1 98.75 35 VAL B CA 1
ATOM 878 C C . VAL B 1 35 ? -0.845 -15.992 -3.457 1 98.75 35 VAL B C 1
ATOM 880 O O . VAL B 1 35 ? -0.182 -16.469 -2.535 1 98.75 35 VAL B O 1
ATOM 883 N N . VAL B 1 36 ? -1.257 -14.758 -3.463 1 98.75 36 VAL B N 1
ATOM 884 C CA . VAL B 1 36 ? -1.146 -13.898 -2.293 1 98.75 36 VAL B CA 1
ATOM 885 C C . VAL B 1 36 ? -2.479 -13.867 -1.545 1 98.75 36 VAL B C 1
ATOM 887 O O . VAL B 1 36 ? -3.488 -13.406 -2.084 1 98.75 36 VAL B O 1
ATOM 890 N N . GLU B 1 37 ? -2.424 -14.312 -0.303 1 98.69 37 GLU B N 1
ATOM 891 C CA . GLU B 1 37 ? -3.588 -14.211 0.572 1 98.69 37 GLU B CA 1
ATOM 892 C C . GLU B 1 37 ? -3.557 -12.914 1.384 1 98.69 37 GLU B C 1
ATOM 894 O O . GLU B 1 37 ? -2.59 -12.648 2.102 1 98.69 37 GLU B O 1
ATOM 899 N N . THR B 1 38 ? -4.582 -12.102 1.271 1 98.69 38 THR B N 1
ATOM 900 C CA . THR B 1 38 ? -4.742 -10.891 2.072 1 98.69 38 THR B CA 1
ATOM 901 C C . THR B 1 38 ? -5.891 -11.047 3.066 1 98.69 38 THR B C 1
ATOM 903 O O . THR B 1 38 ? -6.582 -12.07 3.068 1 98.69 38 THR B O 1
ATOM 906 N N . VAL B 1 39 ? -6.156 -10.047 3.889 1 98.31 39 VAL B N 1
ATOM 907 C CA . VAL B 1 39 ? -7.23 -10.07 4.875 1 98.31 39 VAL B CA 1
ATOM 908 C C . VAL B 1 39 ? -8.578 -9.945 4.172 1 98.31 39 VAL B C 1
ATOM 910 O O . VAL B 1 39 ? -9.633 -10.164 4.789 1 98.31 39 VAL B O 1
ATOM 913 N N . ARG B 1 40 ? -8.5 -9.703 2.869 1 98 40 ARG B N 1
ATOM 914 C CA . ARG B 1 40 ? -9.75 -9.547 2.135 1 98 40 ARG B CA 1
ATOM 915 C C . ARG B 1 40 ? -9.93 -10.664 1.116 1 98 40 ARG B C 1
ATOM 917 O O . ARG B 1 40 ? -10.977 -10.766 0.475 1 98 40 ARG B O 1
ATOM 924 N N . GLY B 1 41 ? -9 -11.406 0.81 1 96.88 41 GLY B N 1
ATOM 925 C CA . GLY B 1 41 ? -9.07 -12.461 -0.193 1 96.88 41 GLY B CA 1
ATOM 926 C C . GLY B 1 41 ? -7.734 -12.75 -0.851 1 96.88 41 GLY B C 1
ATOM 927 O O . GLY B 1 41 ? -6.699 -12.234 -0.417 1 96.88 41 GLY B O 1
ATOM 928 N N . SER B 1 42 ? -7.816 -13.516 -1.906 1 97.75 42 SER B N 1
ATOM 929 C CA . SER B 1 42 ? -6.59 -13.961 -2.562 1 97.75 42 SER B CA 1
ATOM 930 C C . SER B 1 42 ? -6.441 -13.32 -3.941 1 97.75 42 SER B C 1
ATOM 932 O O . SER B 1 42 ? -7.438 -13.062 -4.617 1 97.75 42 SER B O 1
ATOM 934 N N . ILE B 1 43 ? -5.246 -13.125 -4.301 1 97.62 43 ILE B N 1
ATOM 935 C CA . ILE B 1 43 ? -4.871 -12.672 -5.637 1 97.62 43 ILE B CA 1
ATOM 936 C C . ILE B 1 43 ? -3.836 -13.625 -6.23 1 97.62 43 ILE B C 1
ATOM 938 O O . ILE B 1 43 ? -2.801 -13.891 -5.617 1 97.62 43 ILE B O 1
ATOM 942 N N . GLN B 1 44 ? -4.168 -14.156 -7.406 1 98.19 44 GLN B N 1
ATOM 943 C CA . GLN B 1 44 ? -3.234 -15.023 -8.125 1 98.19 44 GLN B CA 1
ATOM 944 C C . GLN B 1 44 ? -2.617 -14.289 -9.312 1 98.19 44 GLN B C 1
ATOM 946 O O . GLN B 1 44 ? -3.334 -13.703 -10.125 1 98.19 44 GLN B O 1
ATOM 951 N N . GLY B 1 45 ? -1.32 -14.352 -9.312 1 98.38 45 GLY B N 1
ATOM 952 C CA . GLY B 1 45 ? -0.632 -13.688 -10.398 1 98.38 45 GLY B CA 1
ATOM 953 C C . GLY B 1 45 ? 0.879 -13.742 -10.281 1 98.38 45 GLY B C 1
ATOM 954 O O . GLY B 1 45 ? 1.413 -14.5 -9.469 1 98.38 45 GLY B O 1
ATOM 955 N N . THR B 1 46 ? 1.556 -12.992 -11.156 1 98.69 46 THR B N 1
ATOM 956 C CA . THR B 1 46 ? 3.012 -12.953 -11.203 1 98.69 46 THR B CA 1
ATOM 957 C C . THR B 1 46 ? 3.551 -11.789 -10.375 1 98.69 46 THR B C 1
ATOM 959 O O . THR B 1 46 ? 3.049 -10.672 -10.469 1 98.69 46 THR B O 1
ATOM 962 N N . VAL B 1 47 ? 4.582 -12.07 -9.562 1 98.69 47 VAL B N 1
ATOM 963 C CA . VAL B 1 47 ? 5.266 -11 -8.844 1 98.69 47 VAL B CA 1
ATOM 964 C C . VAL B 1 47 ? 6.086 -10.164 -9.82 1 98.69 47 VAL B C 1
ATOM 966 O O . VAL B 1 47 ? 6.992 -10.68 -10.477 1 98.69 47 VAL B O 1
ATOM 969 N N . ARG B 1 48 ? 5.766 -8.875 -9.836 1 98.56 48 ARG B N 1
ATOM 970 C CA . ARG B 1 48 ? 6.461 -7.969 -10.742 1 98.56 48 ARG B CA 1
ATOM 971 C C . ARG B 1 48 ? 7.547 -7.184 -10.016 1 98.56 48 ARG B C 1
ATOM 973 O O . ARG B 1 48 ? 8.586 -6.859 -10.594 1 98.56 48 ARG B O 1
ATOM 980 N N . ASP B 1 49 ? 7.246 -6.809 -8.805 1 98.56 49 ASP B N 1
ATOM 981 C CA . ASP B 1 49 ? 8.164 -6.031 -7.988 1 98.56 49 ASP B CA 1
ATOM 982 C C . ASP B 1 49 ? 7.848 -6.184 -6.504 1 98.56 49 ASP B C 1
ATOM 984 O O . ASP B 1 49 ? 6.715 -6.496 -6.137 1 98.56 49 ASP B O 1
ATOM 988 N N . VAL B 1 50 ? 8.898 -5.992 -5.695 1 98.62 50 VAL B N 1
ATOM 989 C CA . VAL B 1 50 ? 8.75 -6.027 -4.246 1 98.62 50 VAL B CA 1
ATOM 990 C C . VAL B 1 50 ? 9.461 -4.824 -3.625 1 98.62 50 VAL B C 1
ATOM 992 O O . VAL B 1 50 ? 10.633 -4.582 -3.895 1 98.62 50 VAL B O 1
ATOM 995 N N . LYS B 1 51 ? 8.695 -4.062 -2.893 1 98.38 51 LYS B N 1
ATOM 996 C CA . LYS B 1 51 ? 9.227 -2.992 -2.051 1 98.38 51 LYS B CA 1
ATOM 997 C C . LYS B 1 51 ? 9.07 -3.328 -0.571 1 98.38 51 LYS B C 1
ATOM 999 O O . LYS B 1 51 ? 8.336 -4.254 -0.212 1 98.38 51 LYS B O 1
ATOM 1004 N N . PRO B 1 52 ? 9.734 -2.65 0.343 1 97.69 52 PRO B N 1
ATOM 1005 C CA . PRO B 1 52 ? 9.688 -2.984 1.768 1 97.69 52 PRO B CA 1
ATOM 1006 C C . PRO B 1 52 ? 8.273 -2.939 2.336 1 97.69 52 PRO B C 1
ATOM 1008 O O . PRO B 1 52 ? 7.996 -3.557 3.369 1 97.69 52 PRO B O 1
ATOM 1011 N N . ASP B 1 53 ? 7.395 -2.225 1.677 1 97.88 53 ASP B N 1
ATOM 1012 C CA . ASP B 1 53 ? 6.082 -2.037 2.289 1 97.88 53 ASP B CA 1
ATOM 1013 C C . ASP B 1 53 ? 4.969 -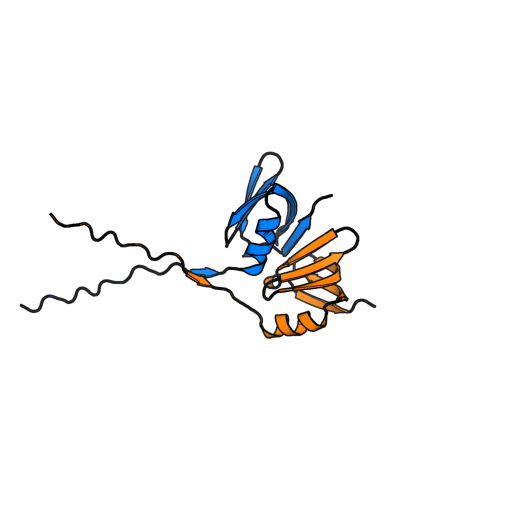2.49 1.349 1 97.88 53 ASP B C 1
ATOM 1015 O O . ASP B 1 53 ? 3.791 -2.48 1.72 1 97.88 53 ASP B O 1
ATOM 1019 N N . HIS B 1 54 ? 5.289 -2.938 0.141 1 98.44 54 HIS B N 1
ATOM 1020 C CA . HIS B 1 54 ? 4.234 -3.467 -0.718 1 98.44 54 HIS B CA 1
ATOM 1021 C C . HIS B 1 54 ? 4.801 -4.434 -1.753 1 98.44 54 HIS B C 1
ATOM 1023 O O . HIS B 1 54 ? 6.02 -4.539 -1.909 1 98.44 54 HIS B O 1
ATOM 1029 N N . ILE B 1 55 ? 3.91 -5.18 -2.34 1 98.81 55 ILE B N 1
ATOM 1030 C CA . ILE B 1 55 ? 4.227 -6.102 -3.424 1 98.81 55 ILE B CA 1
ATOM 1031 C C .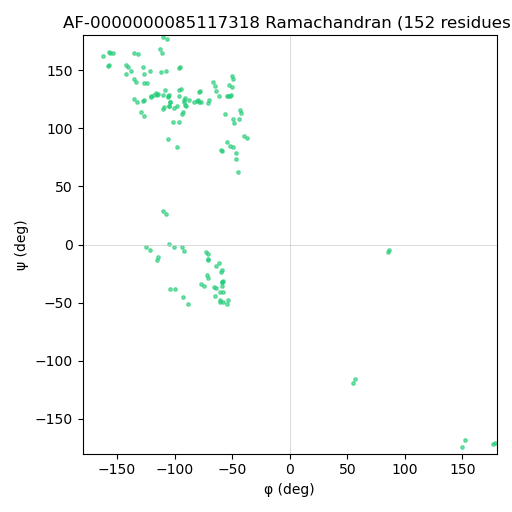 ILE B 1 55 ? 3.326 -5.816 -4.625 1 98.81 55 ILE B C 1
ATOM 1033 O O . ILE B 1 55 ? 2.152 -5.477 -4.461 1 98.81 55 ILE B O 1
ATOM 1037 N N . VAL B 1 56 ? 3.961 -5.875 -5.793 1 98.75 56 VAL B N 1
ATOM 1038 C CA . VAL B 1 56 ? 3.25 -5.602 -7.035 1 98.75 56 VAL B CA 1
ATOM 1039 C C . VAL B 1 56 ? 2.967 -6.906 -7.773 1 98.75 56 VAL B C 1
ATOM 1041 O O . VAL B 1 56 ? 3.889 -7.668 -8.078 1 98.75 56 VAL B O 1
ATOM 1044 N N . ILE B 1 57 ? 1.653 -7.133 -8.039 1 98.69 57 ILE B N 1
ATOM 1045 C CA . ILE B 1 57 ? 1.207 -8.367 -8.68 1 98.69 57 ILE B CA 1
ATOM 1046 C C . ILE B 1 57 ? 0.497 -8.039 -9.992 1 98.69 57 ILE B C 1
ATOM 1048 O O . ILE B 1 57 ? -0.354 -7.148 -10.039 1 98.69 57 ILE B O 1
ATOM 1052 N N . SER B 1 58 ? 0.927 -8.672 -11.016 1 98.12 58 SER B N 1
ATOM 1053 C CA . SER B 1 58 ? 0.166 -8.664 -12.258 1 98.12 58 SER B CA 1
ATOM 1054 C C . SER B 1 58 ? -0.765 -9.867 -12.344 1 98.12 58 SER B C 1
ATOM 1056 O O . SER B 1 58 ? -0.309 -11.016 -12.328 1 98.12 58 SER B O 1
ATOM 1058 N N . ALA B 1 59 ? -2.043 -9.602 -12.289 1 96.75 59 ALA B N 1
ATOM 1059 C CA . ALA B 1 59 ? -3.068 -10.641 -12.359 1 96.75 59 ALA B CA 1
ATOM 1060 C C . ALA B 1 59 ? -4.078 -10.328 -13.461 1 96.75 59 ALA B C 1
ATOM 1062 O O . ALA B 1 59 ? -4.852 -9.375 -13.359 1 96.75 59 ALA B O 1
ATOM 1063 N N . HIS B 1 60 ? -3.963 -11.219 -14.5 1 89.5 60 HIS B N 1
ATOM 1064 C CA . HIS B 1 60 ? -4.812 -11.016 -15.664 1 89.5 60 HIS B CA 1
ATOM 1065 C C . HIS B 1 60 ? -4.605 -9.633 -16.266 1 89.5 60 HIS B C 1
ATOM 1067 O O . HIS B 1 60 ? -3.492 -9.281 -16.656 1 89.5 60 HIS B O 1
ATOM 1073 N N . GLN B 1 61 ? -5.543 -8.797 -16.281 1 89.56 61 GLN B N 1
ATOM 1074 C CA . GLN B 1 61 ? -5.426 -7.504 -16.953 1 89.56 61 GLN B CA 1
ATOM 1075 C C . GLN B 1 61 ? -5.363 -6.363 -15.938 1 89.56 61 GLN B C 1
ATOM 1077 O O . GLN B 1 61 ? -5.824 -5.254 -16.219 1 89.56 61 GLN B O 1
ATOM 1082 N N . ALA B 1 62 ? -4.82 -6.785 -14.805 1 95.75 62 ALA B N 1
ATOM 1083 C CA . ALA B 1 62 ? -4.734 -5.727 -13.797 1 95.75 62 ALA B CA 1
ATOM 1084 C C . ALA B 1 62 ? -3.441 -5.828 -13 1 95.75 62 ALA B C 1
ATOM 1086 O O . ALA B 1 62 ? -2.92 -6.93 -12.789 1 95.75 62 ALA B O 1
ATOM 1087 N N . VAL B 1 63 ? -2.941 -4.652 -12.609 1 97.69 63 VAL B N 1
ATOM 1088 C CA . VAL B 1 63 ? -1.797 -4.555 -11.711 1 97.69 63 VAL B CA 1
ATOM 1089 C C . VAL B 1 63 ? -2.268 -4.141 -10.32 1 97.69 63 VAL B C 1
ATOM 1091 O O . VAL B 1 63 ? -2.998 -3.16 -10.164 1 97.69 63 VAL B O 1
ATOM 1094 N N . TYR B 1 64 ? -1.821 -4.949 -9.336 1 98.31 64 TYR B N 1
ATOM 1095 C CA . TYR B 1 64 ? -2.201 -4.707 -7.949 1 98.31 64 TYR B CA 1
ATOM 1096 C C . TYR B 1 64 ? -1.005 -4.23 -7.133 1 98.31 64 TYR B C 1
ATOM 1098 O O . TYR B 1 64 ? 0.07 -4.832 -7.188 1 98.31 64 TYR B O 1
ATOM 1106 N N . TYR B 1 65 ? -1.173 -3.141 -6.426 1 98.69 65 TYR B N 1
ATOM 1107 C CA . TYR B 1 65 ? -0.273 -2.729 -5.352 1 98.69 65 TYR B CA 1
ATOM 1108 C C . TYR B 1 65 ? -0.808 -3.166 -3.994 1 98.69 65 TYR B C 1
ATOM 1110 O O . TYR B 1 65 ? -1.77 -2.586 -3.482 1 98.69 65 TYR B O 1
ATOM 1118 N N . ILE B 1 66 ? -0.193 -4.18 -3.457 1 98.81 66 ILE B N 1
ATOM 1119 C CA . ILE B 1 66 ? -0.693 -4.797 -2.232 1 98.81 66 ILE B CA 1
ATOM 1120 C C . ILE B 1 66 ? 0.191 -4.395 -1.054 1 98.81 66 ILE B C 1
ATOM 1122 O O . ILE B 1 66 ? 1.398 -4.645 -1.063 1 98.81 66 ILE B O 1
ATOM 1126 N N . ARG B 1 67 ? -0.377 -3.768 -0.122 1 98.56 67 ARG B N 1
ATOM 1127 C CA . ARG B 1 67 ? 0.363 -3.422 1.088 1 98.56 67 ARG B CA 1
ATOM 1128 C C . ARG B 1 67 ? 0.802 -4.676 1.837 1 98.56 67 ARG B C 1
ATOM 1130 O O . ARG B 1 67 ? -0.021 -5.539 2.15 1 98.56 67 ARG B O 1
ATOM 1137 N N . LEU B 1 68 ? 2.045 -4.754 2.23 1 98.12 68 LEU B N 1
ATOM 1138 C CA . LEU B 1 68 ? 2.588 -5.945 2.875 1 98.12 68 LEU B CA 1
ATOM 1139 C C . LEU B 1 68 ? 1.93 -6.176 4.23 1 98.12 68 LEU B C 1
ATOM 1141 O O . LEU B 1 68 ? 1.708 -7.32 4.633 1 98.12 68 LEU B O 1
ATOM 1145 N N . ALA B 1 69 ? 1.655 -5.145 4.898 1 97.31 69 ALA B N 1
ATOM 1146 C CA . ALA B 1 69 ? 1.063 -5.254 6.23 1 97.31 69 ALA B CA 1
ATOM 1147 C C . ALA B 1 69 ? -0.296 -5.945 6.172 1 97.31 69 ALA B C 1
ATOM 1149 O O . ALA B 1 69 ? -0.836 -6.355 7.199 1 97.31 69 ALA B O 1
ATOM 1150 N N . GLN B 1 70 ? -0.934 -6.082 5.004 1 98.06 70 GLN B N 1
ATOM 1151 C CA . GLN B 1 70 ? -2.256 -6.68 4.852 1 98.06 70 GLN B CA 1
ATOM 1152 C C . GLN B 1 70 ? -2.158 -8.086 4.266 1 98.06 70 GLN B C 1
ATOM 1154 O O . GLN B 1 70 ? -3.178 -8.719 3.984 1 98.06 70 GLN B O 1
ATOM 1159 N N . VAL B 1 71 ? -0.973 -8.609 3.967 1 98.62 71 VAL B N 1
ATOM 1160 C CA . VAL B 1 71 ? -0.732 -9.961 3.486 1 98.62 71 VAL B CA 1
ATOM 1161 C C . VAL B 1 71 ? -0.799 -10.945 4.656 1 98.62 71 VAL B C 1
ATOM 1163 O O . VAL B 1 71 ? -0.17 -10.727 5.695 1 98.62 71 VAL B O 1
ATOM 1166 N N . VAL B 1 72 ? -1.517 -11.984 4.449 1 98.75 72 VAL B N 1
ATOM 1167 C CA . VAL B 1 72 ? -1.588 -13.062 5.426 1 98.75 72 VAL B CA 1
ATOM 1168 C C . VAL B 1 72 ? -0.536 -14.125 5.102 1 98.75 72 VAL B C 1
ATOM 1170 O O . VAL B 1 72 ? 0.197 -14.57 5.988 1 98.75 72 VAL B O 1
ATOM 1173 N N . SER B 1 73 ? -0.435 -14.484 3.814 1 98.62 73 SER B N 1
ATOM 1174 C CA . SER B 1 73 ? 0.531 -15.484 3.363 1 98.62 73 SER B CA 1
ATOM 1175 C C . SER B 1 73 ? 0.754 -15.398 1.857 1 98.62 73 SER B C 1
ATOM 1177 O O . SER B 1 73 ? -0.004 -14.727 1.15 1 98.62 73 SER B O 1
ATOM 1179 N N . VAL B 1 74 ? 1.788 -15.961 1.434 1 98.62 74 VAL B N 1
ATOM 1180 C CA . VAL B 1 74 ? 2.094 -16.141 0.017 1 98.62 74 VAL B CA 1
ATOM 1181 C C . VAL B 1 74 ? 2.557 -17.562 -0.243 1 98.62 74 VAL B C 1
ATOM 1183 O O . VAL B 1 74 ? 3.324 -18.125 0.541 1 98.62 74 VAL B O 1
ATOM 1186 N N . ARG B 1 75 ? 2.062 -18.094 -1.426 1 98.38 75 ARG B N 1
ATOM 1187 C CA . ARG B 1 75 ? 2.543 -19.406 -1.862 1 98.38 75 ARG B CA 1
ATOM 1188 C C . ARG B 1 75 ? 2.75 -19.438 -3.373 1 98.38 75 ARG B C 1
ATOM 1190 O O . ARG B 1 75 ? 2.098 -18.703 -4.109 1 98.38 75 ARG B O 1
ATOM 1197 N N . LEU B 1 76 ? 3.66 -20.281 -3.818 1 97.62 76 LEU B N 1
ATOM 1198 C CA . LEU B 1 76 ? 3.848 -20.516 -5.246 1 97.62 76 LEU B CA 1
ATOM 1199 C C . LEU B 1 76 ? 2.613 -21.172 -5.852 1 97.62 76 LEU B C 1
ATOM 1201 O O . LEU B 1 76 ? 1.981 -22.031 -5.219 1 97.62 76 LEU B O 1
ATOM 1205 N N . SER B 1 77 ? 2.312 -20.547 -7.078 1 91.56 77 SER B N 1
ATOM 1206 C CA . SER B 1 77 ? 1.18 -21.141 -7.781 1 91.56 77 SER B CA 1
ATOM 1207 C C . SER B 1 77 ? 1.638 -22.234 -8.742 1 91.56 77 SER B C 1
ATOM 1209 O O . SER B 1 77 ? 2.697 -22.125 -9.359 1 91.56 77 SER B O 1
ATOM 1211 N N . ASN B 1 78 ? 1.2 -23.453 -8.773 1 75.44 78 ASN B N 1
ATOM 1212 C CA . ASN B 1 78 ? 1.487 -24.578 -9.664 1 75.44 78 ASN B CA 1
ATOM 1213 C C . ASN B 1 78 ? 0.794 -24.391 -11.016 1 75.44 78 ASN B C 1
ATOM 1215 O O . ASN B 1 78 ? -0.27 -23.781 -11.094 1 75.44 78 ASN B O 1
#

Nearest PDB structures (foldseek):
  1kq1-assembly1_H  TM=7.284E-01  e=1.716E-03  Staphylococcus aureus
  6gwk-assembly1_C  TM=7.897E-01  e=9.250E-03  Caulobacter vibrioides CB15
  6gwk-assembly3_O  TM=7.170E-01  e=5.483E-03  Caulobacter vibrioides CB15
  6gwk-assembly4_W  TM=7.379E-01  e=9.803E-03  Caulobacter vibrioides CB15
  6gwk-assembly1_B  TM=7.062E-01  e=1.237E-02  C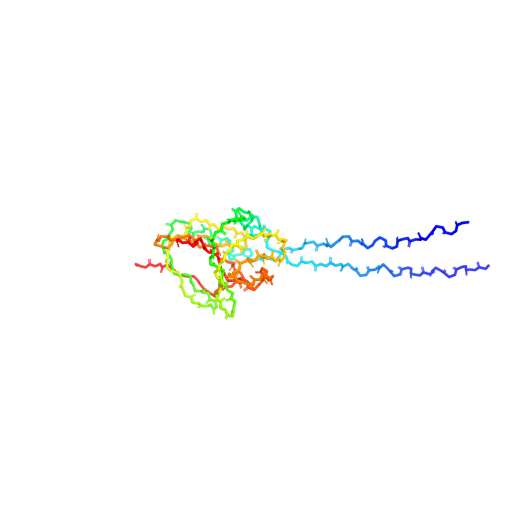aulobacter vibrioides CB15

Secondary structure (DSSP, 8-state):
---------PPPPPEEEE-HHHHHHHHTTTTSEEEEEETTEEEEEEEEEE-SSEEEEEETTEEEEEEGGGEEEEEE--/---------PPPEEEE---HHHHHHHHTTTT-EEEEEETTEEEEEEEEEE-SSEEEEEETTEEEEEEGGGEEEEEE--

Sequence (156 aa):
MNQPYASHASPPQLIALVDPYVYHAFQALNGKEVVVETVRGSIQGTVRDVKPDHIVISAHQAVYYIRLAQVVSVRLSNMNQPYASHASPPQLIALVDPYVYHAFQALNGKEVVVETVRGSIQGTVRDVKPDHIVISAHQAVYYIRLAQVVSVRLSN

Radius of gyration: 20.53 Å; Cα contacts (8 Å, |Δi|>4): 310; chains: 2; bounding box: 38×68×62 Å

pLDDT: mean 91.62, std 13.01, range [40.81, 98.88]

InterPro domains:
  IPR020139 Protein of unknown function DUF2642 [PF10842] (13-74)

Solvent-accessible surface area (backbone atoms only — not comparable to full-atom values): 8971 Å² total; per-residue (Å²): 134,82,75,75,78,73,77,73,75,72,74,85,80,46,74,40,78,31,43,69,64,52,38,57,58,50,52,74,37,53,74,35,50,28,36,38,32,32,84,85,48,72,49,62,29,30,29,72,45,69,49,68,51,31,38,30,33,44,32,92,93,43,77,42,81,41,49,48,89,47,41,34,32,37,28,69,53,131,134,83,74,76,78,72,76,70,73,67,73,65,44,78,41,72,81,69,54,68,64,59,38,56,57,50,53,74,40,53,71,35,48,29,36,38,31,36,88,80,48,72,48,60,29,31,29,72,45,69,51,70,41,27,37,30,32,44,33,91,96,36,51,35,46,30,31,47,92,36,52,76,49,75,45,79,52,131

Organism: Geobacillus kaustophilus (strain HTA426) (NCBI:txid235909)